Protein AF-A0A4Y7U485-F1 (afdb_monomer)

Structure (mmCIF, N/CA/C/O backbone):
data_AF-A0A4Y7U485-F1
#
_entry.id   AF-A0A4Y7U485-F1
#
loop_
_atom_site.group_PDB
_atom_site.id
_atom_site.type_symbol
_atom_site.label_atom_id
_atom_site.label_alt_id
_atom_site.label_comp_id
_atom_site.label_asym_id
_atom_site.label_entity_id
_atom_site.label_seq_id
_atom_site.pdbx_PDB_ins_code
_atom_site.Cartn_x
_atom_site.Cartn_y
_atom_site.Cartn_z
_atom_site.occupancy
_atom_site.B_iso_or_equiv
_atom_site.auth_seq_id
_atom_site.auth_comp_id
_atom_site.auth_asym_id
_atom_site.auth_atom_id
_atom_site.pdbx_PDB_model_num
ATOM 1 N N . MET A 1 1 ? 17.481 2.896 -7.750 1.00 50.72 1 MET A N 1
ATOM 2 C CA . MET A 1 1 ? 17.345 1.452 -7.486 1.00 50.72 1 MET A CA 1
ATOM 3 C C . MET A 1 1 ? 16.750 1.294 -6.091 1.00 50.72 1 MET A C 1
ATOM 5 O O . MET A 1 1 ? 17.497 1.375 -5.127 1.00 50.72 1 MET A O 1
ATOM 9 N N . PRO A 1 2 ? 15.416 1.215 -5.949 1.00 51.38 2 PRO A N 1
ATOM 10 C CA . PRO A 1 2 ? 14.796 0.965 -4.654 1.00 51.38 2 PRO A CA 1
ATOM 11 C C . PRO A 1 2 ? 15.076 -0.491 -4.263 1.00 51.38 2 PRO A C 1
ATOM 13 O O . PRO A 1 2 ? 14.424 -1.423 -4.734 1.00 51.38 2 PRO A O 1
ATOM 16 N N . GLU A 1 3 ? 16.125 -0.694 -3.474 1.00 57.03 3 GLU A N 1
ATOM 17 C CA . GLU A 1 3 ? 16.496 -2.001 -2.932 1.00 57.03 3 GLU A CA 1
ATOM 18 C C . GLU A 1 3 ? 15.659 -2.335 -1.682 1.00 57.03 3 GLU A C 1
ATOM 20 O O . GLU A 1 3 ? 14.831 -1.536 -1.241 1.00 57.03 3 GLU A O 1
ATOM 25 N N . GLY A 1 4 ? 15.861 -3.522 -1.094 1.00 60.41 4 GLY A N 1
ATOM 26 C CA . GLY A 1 4 ? 15.197 -3.955 0.150 1.00 60.41 4 GLY A CA 1
ATOM 27 C C . GLY A 1 4 ? 15.123 -2.881 1.257 1.00 60.41 4 GLY A C 1
ATOM 28 O O . GLY A 1 4 ? 14.046 -2.701 1.826 1.00 60.41 4 GLY A O 1
ATOM 29 N N . PRO A 1 5 ? 16.192 -2.102 1.519 1.00 69.56 5 PRO A N 1
ATOM 30 C CA . PRO A 1 5 ? 16.150 -0.987 2.467 1.00 69.56 5 PRO A CA 1
ATOM 31 C C . PRO A 1 5 ? 15.086 0.074 2.139 1.00 69.56 5 PRO A C 1
ATOM 33 O O . PRO A 1 5 ? 14.408 0.559 3.039 1.00 69.56 5 PRO A O 1
ATOM 36 N N . SER A 1 6 ? 14.857 0.388 0.859 1.00 80.69 6 SER A N 1
ATOM 37 C CA . SER A 1 6 ? 13.893 1.416 0.439 1.00 80.69 6 SER A CA 1
ATOM 38 C C . SER A 1 6 ? 12.440 1.020 0.707 1.00 80.69 6 SER A C 1
ATOM 40 O O . SER A 1 6 ? 11.631 1.869 1.066 1.00 80.69 6 SER A O 1
ATOM 42 N N . VAL A 1 7 ? 12.084 -0.264 0.568 1.00 89.69 7 VAL A N 1
ATOM 43 C CA . VAL A 1 7 ? 10.714 -0.714 0.886 1.00 89.69 7 VAL A CA 1
ATOM 44 C C . VAL A 1 7 ? 10.475 -0.826 2.392 1.00 89.69 7 VAL A C 1
ATOM 46 O O . VAL A 1 7 ? 9.340 -0.660 2.834 1.00 89.69 7 VAL A O 1
ATOM 49 N N . VAL A 1 8 ? 11.524 -1.077 3.185 1.00 92.25 8 VAL A N 1
ATOM 50 C CA . VAL A 1 8 ? 11.437 -1.037 4.654 1.00 92.25 8 VAL A CA 1
ATOM 51 C C . VAL A 1 8 ? 11.210 0.393 5.139 1.00 92.25 8 VAL A C 1
ATOM 53 O O . VAL A 1 8 ? 10.301 0.592 5.941 1.00 92.25 8 VAL A O 1
ATOM 56 N N . ILE A 1 9 ? 11.934 1.373 4.588 1.00 93.12 9 ILE A N 1
ATOM 57 C CA . ILE A 1 9 ? 11.717 2.801 4.880 1.00 93.12 9 ILE A CA 1
ATOM 58 C C . ILE A 1 9 ? 10.283 3.204 4.515 1.00 93.12 9 ILE A C 1
ATOM 60 O O . ILE A 1 9 ? 9.558 3.714 5.363 1.00 93.12 9 ILE A O 1
ATOM 64 N N . LEU A 1 10 ? 9.812 2.858 3.311 1.00 94.88 10 LEU A N 1
ATOM 65 C CA . LEU A 1 10 ? 8.421 3.105 2.911 1.00 94.88 10 LEU A CA 1
ATOM 66 C C . LEU A 1 10 ? 7.404 2.507 3.906 1.00 94.88 10 LEU A C 1
ATOM 68 O O . LEU A 1 10 ? 6.384 3.126 4.212 1.00 94.88 10 LEU A O 1
ATOM 72 N N . LYS A 1 11 ? 7.662 1.306 4.440 1.00 95.94 11 LYS A N 1
ATOM 73 C CA . LY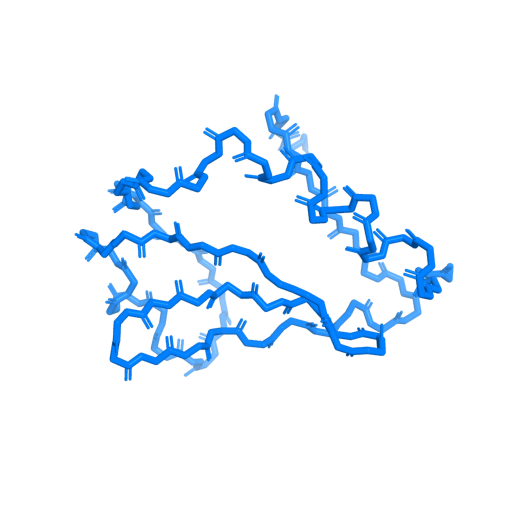S A 1 11 ? 6.817 0.702 5.483 1.00 95.94 11 LYS A CA 1
ATOM 74 C C . LYS A 1 11 ? 6.828 1.523 6.768 1.00 95.94 11 LYS A C 1
ATOM 76 O O . LYS A 1 11 ? 5.775 1.719 7.360 1.00 95.94 11 LYS A O 1
ATOM 81 N N . GLU A 1 12 ? 7.986 1.993 7.207 1.00 96.00 12 GLU A N 1
ATOM 82 C CA . GLU A 1 12 ? 8.108 2.825 8.408 1.00 96.00 12 GLU A CA 1
ATOM 83 C C . GLU A 1 12 ? 7.382 4.165 8.247 1.00 96.00 12 GLU A C 1
ATOM 85 O O . GLU A 1 12 ? 6.609 4.543 9.126 1.00 96.00 12 GLU A O 1
ATOM 90 N N . GLU A 1 13 ? 7.524 4.822 7.095 1.00 96.44 13 GLU A N 1
ATOM 91 C CA . GLU A 1 13 ? 6.828 6.077 6.783 1.00 96.44 13 GLU A CA 1
ATOM 92 C C . GLU A 1 13 ? 5.301 5.900 6.706 1.00 96.44 13 GLU A C 1
ATOM 94 O O . GLU A 1 13 ? 4.543 6.805 7.069 1.00 96.44 13 GLU A O 1
ATOM 99 N N . THR A 1 14 ? 4.829 4.724 6.272 1.00 97.25 14 THR A N 1
ATOM 100 C CA . THR A 1 14 ? 3.392 4.403 6.174 1.00 97.25 14 THR A CA 1
ATOM 101 C C . THR A 1 14 ? 2.768 3.905 7.481 1.00 97.25 14 THR A C 1
ATOM 103 O O . THR A 1 14 ? 1.560 4.090 7.641 1.00 97.25 14 THR A O 1
ATOM 106 N N . GLN A 1 15 ? 3.575 3.422 8.443 1.00 97.00 15 GLN A N 1
ATOM 107 C CA . GLN A 1 15 ? 3.465 3.757 9.877 1.00 97.00 15 GLN A CA 1
ATOM 108 C C . GLN A 1 15 ? 2.129 4.340 10.357 1.00 97.00 15 GLN A C 1
ATOM 110 O O . GLN A 1 15 ? 1.213 3.675 10.847 1.00 97.00 15 GLN A O 1
ATOM 115 N N . GLN A 1 16 ? 2.087 5.660 10.205 1.00 97.12 16 GLN A N 1
ATOM 116 C CA . GLN A 1 16 ? 1.062 6.585 10.671 1.00 97.12 16 GLN A CA 1
ATOM 117 C C . GLN A 1 16 ? -0.352 6.311 10.130 1.00 97.12 16 GLN A C 1
ATOM 119 O O . GLN A 1 16 ? -1.326 6.783 10.714 1.00 97.12 16 GLN A O 1
ATOM 124 N N . PHE A 1 17 ? -0.487 5.552 9.039 1.00 97.62 17 PHE A N 1
ATOM 125 C CA . PHE A 1 17 ? -1.780 5.225 8.433 1.00 97.62 17 PHE A CA 1
ATOM 126 C C . PHE A 1 17 ? -2.292 3.831 8.808 1.00 97.62 17 PHE A C 1
ATOM 128 O O . PHE A 1 17 ? -3.399 3.465 8.412 1.00 97.62 17 PHE A O 1
ATOM 135 N N . SER A 1 18 ? -1.520 3.027 9.545 1.00 97.75 18 SER A N 1
ATOM 136 C CA . SER A 1 18 ? -1.977 1.700 9.963 1.00 97.75 18 SER A CA 1
ATOM 137 C C . SER A 1 18 ? -3.212 1.814 10.860 1.00 97.75 18 SER A C 1
ATOM 139 O O . SER A 1 18 ? -3.235 2.601 11.804 1.00 97.75 18 SER A O 1
ATOM 141 N N . GLY A 1 19 ? -4.250 1.028 10.575 1.00 97.44 19 GLY A N 1
ATOM 142 C CA . GLY A 1 19 ? -5.529 1.103 11.288 1.00 97.44 19 GLY A CA 1
ATOM 143 C C . GLY A 1 19 ? -6.459 2.224 10.806 1.00 97.44 19 GLY A C 1
ATOM 144 O O . GLY A 1 19 ? -7.606 2.285 11.245 1.00 97.44 19 GLY A O 1
ATOM 145 N N . GLN A 1 20 ? -6.015 3.069 9.869 1.00 97.94 20 GLN A N 1
ATOM 146 C CA . GLN A 1 20 ? -6.839 4.130 9.292 1.00 97.94 20 GLN A CA 1
ATOM 147 C C . GLN A 1 20 ? -7.638 3.638 8.084 1.00 97.94 20 GLN A C 1
ATOM 149 O O . GLN A 1 20 ? -7.210 2.748 7.341 1.00 97.94 20 GLN A O 1
ATOM 154 N N . LYS A 1 21 ? -8.805 4.257 7.863 1.00 98.06 21 LYS A N 1
ATOM 155 C CA . LYS A 1 21 ? -9.642 3.993 6.688 1.00 98.06 21 LYS A CA 1
ATOM 156 C C . LYS A 1 21 ? -9.154 4.768 5.472 1.00 98.06 21 LYS A C 1
ATOM 158 O O . LYS A 1 21 ? -8.917 5.972 5.545 1.00 98.06 21 LYS A O 1
ATOM 163 N N . VAL A 1 22 ? -9.110 4.102 4.322 1.00 97.81 22 VAL A N 1
ATOM 164 C CA . VAL A 1 22 ? -8.819 4.761 3.044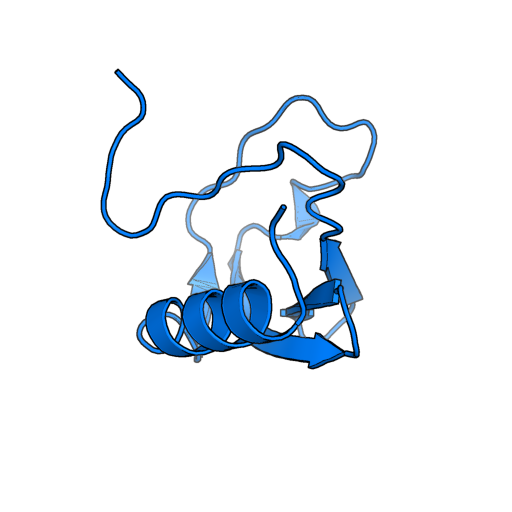 1.00 97.81 22 VAL A CA 1
ATOM 165 C C . VAL A 1 22 ? -10.037 5.566 2.585 1.00 97.81 22 VAL A C 1
ATOM 167 O O . VAL A 1 22 ? -11.081 5.000 2.265 1.00 97.81 22 VAL A O 1
ATOM 170 N N . ILE A 1 23 ? -9.915 6.893 2.532 1.00 98.06 23 ILE A N 1
ATOM 171 C CA . ILE A 1 23 ? -11.027 7.794 2.174 1.00 98.06 23 ILE A CA 1
ATOM 172 C C . ILE A 1 23 ? -11.143 8.061 0.667 1.00 98.06 23 ILE A C 1
ATOM 174 O O . ILE A 1 23 ? -12.233 8.341 0.163 1.00 98.06 23 ILE A O 1
ATOM 178 N N . SER A 1 24 ? -10.038 7.952 -0.068 1.00 96.81 24 SER A N 1
ATOM 179 C CA . SER A 1 24 ? -9.974 8.189 -1.508 1.00 96.81 24 SER A CA 1
ATOM 180 C C . SER A 1 24 ? -8.929 7.288 -2.157 1.00 96.81 24 SER A C 1
ATOM 182 O O . SER A 1 24 ? -7.960 6.871 -1.527 1.00 96.81 24 SER A O 1
ATOM 184 N N . VAL A 1 25 ? -9.154 6.966 -3.429 1.00 96.12 25 VAL A N 1
ATOM 185 C CA . VAL A 1 25 ? -8.233 6.182 -4.248 1.00 96.12 25 VAL A CA 1
ATOM 186 C C . VAL A 1 25 ? -8.345 6.656 -5.694 1.00 96.12 25 VAL A C 1
ATOM 188 O O . VAL A 1 25 ? -9.441 6.928 -6.188 1.00 96.12 25 VAL A O 1
ATOM 191 N N . SER A 1 26 ? -7.210 6.746 -6.374 1.00 94.88 26 SER A N 1
ATOM 192 C CA . SER A 1 26 ? -7.126 7.104 -7.787 1.00 94.88 26 SER A CA 1
ATOM 193 C C . SER A 1 26 ? -5.882 6.474 -8.415 1.00 94.88 26 SER A C 1
ATOM 195 O O . SER A 1 26 ? -4.950 6.073 -7.717 1.00 94.88 26 SER A O 1
ATOM 197 N N . GLY A 1 27 ? -5.881 6.338 -9.739 1.00 92.81 27 GLY A N 1
ATOM 198 C CA . GLY A 1 27 ? -4.791 5.720 -10.489 1.00 92.81 27 GLY A CA 1
ATOM 199 C C . GLY A 1 27 ? -5.254 5.225 -11.855 1.00 92.81 27 GLY A C 1
ATOM 200 O O . GLY A 1 27 ? -6.444 5.234 -12.154 1.00 92.81 27 GLY A O 1
ATOM 201 N N . ASN A 1 28 ? -4.304 4.790 -12.678 1.00 94.50 28 ASN A N 1
ATOM 202 C CA . ASN A 1 28 ? -4.521 4.337 -14.05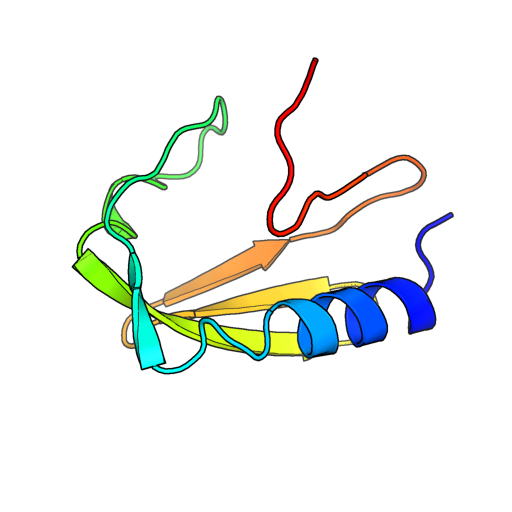7 1.00 94.50 28 ASN A CA 1
ATOM 203 C C . ASN A 1 28 ? -4.229 2.836 -14.249 1.00 94.50 28 ASN A C 1
ATOM 205 O O . ASN A 1 28 ? -3.924 2.393 -15.353 1.00 94.50 28 ASN A O 1
ATOM 209 N N . THR A 1 29 ? -4.270 2.056 -13.169 1.00 91.88 29 THR A N 1
ATOM 210 C CA . THR A 1 29 ? -4.025 0.610 -13.213 1.00 91.88 29 THR A CA 1
ATOM 211 C C . THR A 1 29 ? -5.259 -0.153 -13.697 1.00 91.88 29 THR A C 1
ATOM 213 O O . THR A 1 29 ? -6.387 0.266 -13.457 1.00 91.88 29 THR A O 1
ATOM 216 N N . ALA A 1 30 ? -5.040 -1.304 -14.336 1.00 92.44 30 ALA A N 1
ATOM 217 C CA . ALA A 1 30 ? -6.103 -2.238 -14.714 1.00 92.44 30 ALA A CA 1
ATOM 218 C C . ALA A 1 30 ? -6.666 -3.030 -13.515 1.00 92.44 30 ALA A C 1
ATOM 220 O O . ALA A 1 30 ? -7.688 -3.699 -13.635 1.00 92.44 30 ALA A O 1
ATOM 221 N N . VAL A 1 31 ? -5.988 -2.988 -12.364 1.00 91.12 31 VAL A N 1
ATOM 222 C CA . VAL A 1 31 ? -6.462 -3.617 -11.126 1.00 91.12 31 VAL A CA 1
ATOM 223 C C . VAL A 1 31 ? -7.632 -2.812 -10.565 1.00 91.12 31 VAL A C 1
ATOM 225 O O . VAL A 1 31 ? -7.563 -1.586 -10.506 1.00 91.12 31 VAL A O 1
ATOM 228 N N . ASP A 1 32 ? -8.673 -3.494 -10.083 1.00 91.75 32 ASP A N 1
ATOM 229 C CA . ASP A 1 32 ? -9.752 -2.847 -9.336 1.00 91.75 32 ASP A CA 1
ATOM 230 C C . ASP A 1 32 ? -9.217 -2.304 -8.004 1.00 91.75 32 ASP A C 1
ATOM 232 O O . ASP A 1 32 ? -9.160 -3.002 -6.993 1.00 91.75 32 ASP A O 1
ATOM 236 N N . ILE A 1 33 ? -8.776 -1.049 -8.023 1.00 94.44 33 ILE A N 1
ATOM 237 C CA . ILE A 1 33 ? -8.356 -0.320 -6.827 1.00 94.44 33 ILE A CA 1
ATOM 238 C C . ILE A 1 33 ? -9.550 0.291 -6.095 1.00 94.44 33 ILE A C 1
ATOM 240 O O . ILE A 1 33 ? -9.425 0.602 -4.915 1.0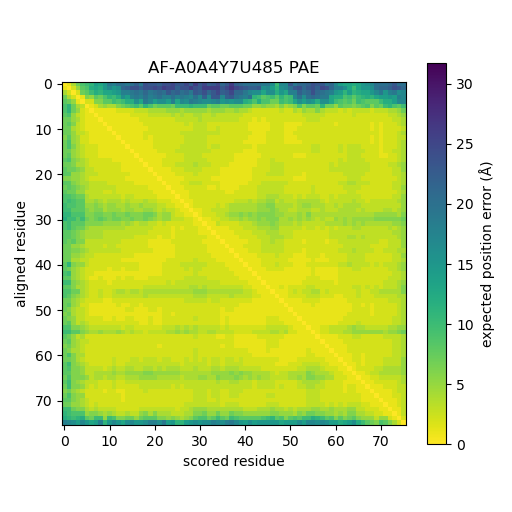0 94.44 33 ILE A O 1
ATOM 244 N N . GLN A 1 34 ? -10.714 0.445 -6.736 1.00 95.56 34 GLN A N 1
ATOM 245 C CA . GLN A 1 34 ? -11.859 1.128 -6.123 1.00 95.56 34 GLN A CA 1
ATOM 246 C C . GLN A 1 34 ? -12.388 0.367 -4.902 1.00 95.56 34 GLN A C 1
ATOM 248 O O . GLN A 1 34 ? -12.802 0.999 -3.927 1.00 95.56 34 GLN A O 1
ATOM 253 N N . ARG A 1 35 ? -12.250 -0.966 -4.878 1.00 95.19 35 ARG A N 1
ATOM 254 C CA . ARG A 1 35 ? -12.555 -1.802 -3.699 1.00 95.19 35 ARG A CA 1
ATOM 255 C C . ARG A 1 35 ? -11.739 -1.482 -2.434 1.00 95.19 35 ARG A C 1
ATOM 257 O O . ARG A 1 35 ? -12.089 -1.961 -1.358 1.00 95.19 35 ARG A O 1
ATOM 264 N N . ILE A 1 36 ? -10.648 -0.716 -2.544 1.00 96.69 36 ILE A N 1
ATOM 265 C CA . ILE A 1 36 ? -9.827 -0.268 -1.405 1.00 96.69 36 ILE A CA 1
ATOM 266 C C . ILE A 1 36 ? -10.561 0.786 -0.569 1.00 96.69 36 ILE A C 1
ATOM 268 O O . ILE A 1 36 ? -10.360 0.871 0.644 1.00 96.69 36 ILE A O 1
ATOM 272 N N . LYS A 1 37 ? -11.409 1.609 -1.196 1.00 97.38 37 LYS A N 1
ATOM 273 C CA . LYS A 1 37 ? -12.075 2.718 -0.512 1.00 97.38 37 LYS A CA 1
ATOM 274 C C . LYS A 1 37 ? -12.928 2.203 0.654 1.00 97.38 37 LYS A C 1
ATOM 276 O O . LYS A 1 37 ? -13.701 1.261 0.517 1.00 97.38 37 LYS A O 1
ATOM 281 N N . GLY A 1 38 ? -12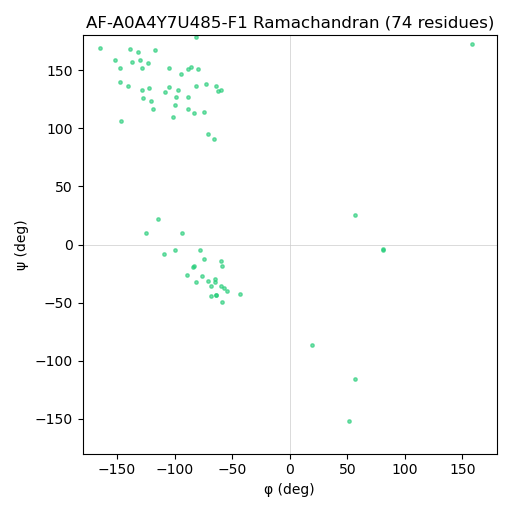.791 2.844 1.811 1.00 97.69 38 GLY A N 1
ATOM 282 C CA . GLY A 1 38 ? -13.494 2.499 3.047 1.00 97.69 38 GLY A CA 1
ATOM 283 C C . GLY A 1 38 ? -12.879 1.343 3.843 1.00 97.69 38 GLY A C 1
ATOM 284 O O . GLY A 1 38 ? -13.352 1.075 4.951 1.00 97.69 38 GLY A O 1
ATOM 285 N N . LYS A 1 39 ? -11.832 0.687 3.327 1.00 98.06 39 LYS A N 1
ATOM 286 C CA . LYS A 1 39 ? -11.114 -0.393 4.016 1.00 98.06 39 LYS A CA 1
ATOM 287 C C . LYS A 1 39 ? -10.029 0.156 4.938 1.00 98.06 39 LYS A C 1
ATOM 289 O O . LYS A 1 39 ? -9.484 1.234 4.695 1.00 98.06 39 LYS A O 1
ATOM 294 N N . THR A 1 40 ? -9.712 -0.607 5.978 1.00 98.31 40 THR A N 1
ATOM 295 C CA . THR A 1 40 ? -8.638 -0.298 6.925 1.00 98.31 40 THR A CA 1
ATOM 296 C C . THR A 1 40 ? -7.317 -0.871 6.429 1.00 98.31 40 THR A C 1
ATOM 298 O O . THR A 1 40 ? -7.245 -2.059 6.124 1.00 98.31 40 THR A O 1
ATOM 301 N N . ALA A 1 41 ? -6.282 -0.037 6.341 1.00 97.88 41 ALA A N 1
ATOM 302 C CA . ALA A 1 41 ? -4.977 -0.452 5.835 1.00 97.88 41 ALA A CA 1
ATOM 303 C C . ALA A 1 41 ? -4.021 -0.879 6.959 1.00 97.88 41 ALA A C 1
ATOM 305 O O . ALA A 1 41 ? -4.005 -0.302 8.047 1.00 97.88 41 ALA A O 1
ATOM 306 N N . SER A 1 42 ? -3.166 -1.853 6.662 1.00 98.12 42 SER A N 1
ATOM 307 C CA . SER A 1 42 ? -1.934 -2.140 7.404 1.00 98.12 42 SER A CA 1
ATOM 308 C C . SER A 1 42 ? -0.797 -2.415 6.419 1.00 98.12 42 SER A C 1
ATOM 310 O O . SER A 1 42 ? -1.051 -2.775 5.270 1.00 98.12 42 SER A O 1
ATOM 312 N N . PHE A 1 43 ? 0.457 -2.236 6.836 1.00 98.00 43 PHE A N 1
ATOM 313 C CA . PHE A 1 43 ? 1.594 -2.245 5.911 1.00 98.00 43 PHE A CA 1
ATOM 314 C C . PHE A 1 43 ? 2.635 -3.297 6.281 1.00 98.00 43 PHE A C 1
ATOM 316 O O . PHE A 1 43 ? 3.013 -3.457 7.444 1.00 98.00 43 PHE A O 1
ATOM 323 N N . LYS A 1 44 ? 3.107 -4.034 5.275 1.00 97.06 44 LYS A N 1
ATOM 324 C CA . LYS A 1 44 ? 4.152 -5.059 5.410 1.00 97.06 44 LYS A CA 1
ATOM 325 C C . LYS A 1 44 ? 5.126 -4.983 4.239 1.00 97.06 44 LYS A C 1
ATOM 327 O O . LYS A 1 44 ? 4.863 -4.349 3.221 1.00 97.06 44 LYS A O 1
ATOM 332 N N . THR A 1 45 ? 6.246 -5.681 4.368 1.00 96.12 45 THR A N 1
ATOM 333 C CA . THR A 1 45 ? 7.208 -5.879 3.282 1.00 96.12 45 THR A CA 1
ATOM 334 C C . THR A 1 45 ? 7.523 -7.355 3.119 1.00 96.12 45 THR A C 1
ATOM 336 O O . THR A 1 45 ? 7.447 -8.132 4.071 1.00 96.12 45 THR A O 1
ATOM 339 N N . TRP A 1 46 ? 7.874 -7.747 1.897 1.00 94.06 46 TRP A N 1
ATOM 340 C CA . TRP A 1 46 ? 8.385 -9.082 1.601 1.00 94.06 46 TRP A CA 1
ATOM 341 C C . TRP A 1 46 ? 9.415 -9.005 0.474 1.00 94.06 46 TRP A C 1
ATOM 343 O O . TRP A 1 46 ? 9.075 -8.769 -0.688 1.00 94.06 46 TRP A O 1
ATOM 353 N N . GLY A 1 47 ? 10.695 -9.153 0.822 1.00 91.25 47 GLY A N 1
ATOM 354 C CA . GLY A 1 47 ? 11.799 -8.933 -0.111 1.00 91.25 47 GLY A CA 1
ATOM 355 C C . GLY A 1 47 ? 11.744 -7.525 -0.711 1.00 91.25 47 GLY A C 1
ATOM 356 O O . GLY A 1 47 ? 11.848 -6.536 0.003 1.00 91.25 47 GLY A O 1
ATOM 357 N N . LYS A 1 48 ? 11.534 -7.445 -2.028 1.00 91.12 48 LYS A N 1
ATOM 358 C CA . LYS A 1 48 ? 11.422 -6.195 -2.805 1.00 91.12 48 LYS A CA 1
ATOM 359 C C . LYS A 1 48 ? 9.983 -5.689 -2.983 1.00 91.12 48 LYS A C 1
ATOM 361 O O . LYS A 1 48 ? 9.731 -4.828 -3.826 1.00 91.12 48 LYS A O 1
ATOM 366 N N . HIS A 1 49 ? 9.028 -6.278 -2.269 1.00 94.62 49 HIS A N 1
ATOM 367 C CA . HIS A 1 49 ? 7.617 -5.929 -2.362 1.00 94.62 49 HIS A CA 1
ATOM 368 C C . HIS A 1 49 ? 7.164 -5.125 -1.152 1.00 94.62 49 HIS A C 1
ATOM 370 O O . HIS A 1 49 ? 7.435 -5.500 -0.009 1.00 94.62 49 HIS A O 1
ATOM 376 N N . PHE A 1 50 ? 6.407 -4.070 -1.428 1.00 96.62 50 PHE A N 1
ATOM 377 C CA . PHE A 1 50 ? 5.623 -3.351 -0.436 1.00 96.62 50 PHE A CA 1
ATOM 378 C C . PHE A 1 50 ? 4.181 -3.862 -0.477 1.00 96.62 50 PHE A C 1
ATOM 380 O O . PHE A 1 50 ? 3.619 -4.053 -1.559 1.00 96.62 50 PHE A O 1
ATOM 387 N N . LEU A 1 51 ? 3.604 -4.144 0.685 1.00 97.44 51 LEU A N 1
ATOM 388 C CA . LEU A 1 51 ? 2.291 -4.764 0.821 1.00 97.44 51 LEU A CA 1
ATOM 389 C C . LEU A 1 51 ? 1.370 -3.831 1.602 1.00 97.44 51 LEU A C 1
ATOM 391 O O . LEU A 1 51 ? 1.670 -3.491 2.746 1.00 97.44 51 LEU A O 1
ATOM 395 N N . ILE A 1 52 ? 0.239 -3.475 0.995 1.00 97.56 52 ILE A N 1
ATOM 396 C CA . ILE A 1 52 ? -0.882 -2.827 1.679 1.00 97.56 52 ILE A CA 1
ATOM 397 C C . ILE A 1 52 ? -1.935 -3.903 1.930 1.00 97.56 52 ILE A C 1
ATOM 399 O O . ILE A 1 52 ? -2.541 -4.426 0.992 1.00 97.56 52 ILE A O 1
ATOM 403 N N . CYS A 1 53 ? -2.105 -4.267 3.189 1.00 98.06 53 CYS A N 1
ATOM 404 C CA . CYS A 1 53 ? -2.943 -5.365 3.638 1.00 98.06 53 CYS A CA 1
ATOM 405 C C . CYS A 1 53 ? -4.301 -4.833 4.110 1.00 98.06 53 CYS A C 1
ATOM 407 O O . CYS A 1 53 ? -4.359 -3.969 4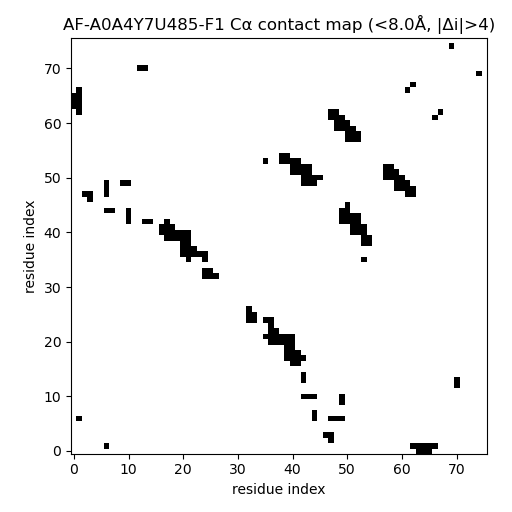.988 1.00 98.06 53 CYS A O 1
ATOM 409 N N . PHE A 1 54 ? -5.365 -5.399 3.551 1.00 97.31 54 PHE A N 1
ATOM 410 C CA . PHE A 1 54 ? -6.759 -5.224 3.953 1.00 97.31 54 PHE A CA 1
ATOM 411 C C . PHE A 1 54 ? -7.316 -6.578 4.416 1.00 97.31 54 PHE A C 1
ATOM 413 O O . PHE A 1 54 ? -6.706 -7.617 4.157 1.00 97.31 54 PHE A O 1
ATOM 420 N N . ASP A 1 55 ? -8.480 -6.583 5.066 1.00 94.94 55 ASP A N 1
ATOM 421 C CA . ASP A 1 55 ? -9.063 -7.809 5.639 1.00 94.94 55 ASP A CA 1
ATOM 422 C C . ASP A 1 55 ? -9.326 -8.904 4.589 1.00 94.94 55 ASP A C 1
ATOM 424 O O . ASP A 1 55 ? -9.157 -10.089 4.864 1.00 94.94 55 ASP A O 1
ATOM 428 N N . ASP A 1 56 ? -9.724 -8.514 3.375 1.00 95.62 56 ASP A N 1
ATOM 429 C CA . ASP A 1 56 ? -10.144 -9.424 2.304 1.00 95.62 56 ASP A CA 1
ATOM 430 C C . ASP A 1 56 ? -9.152 -9.531 1.133 1.00 95.62 56 ASP A C 1
ATOM 432 O O . ASP A 1 56 ? -9.348 -10.349 0.233 1.00 95.62 56 ASP A O 1
ATOM 436 N N . PHE A 1 57 ? -8.102 -8.704 1.092 1.00 96.62 57 PHE A N 1
ATOM 437 C CA . PHE A 1 57 ? -7.086 -8.744 0.034 1.00 96.62 57 PHE A CA 1
ATOM 438 C C . PHE A 1 57 ? -5.818 -7.971 0.405 1.00 96.62 57 PHE A C 1
ATOM 440 O O . PHE A 1 57 ? -5.768 -7.203 1.357 1.00 96.62 57 PHE A O 1
ATOM 447 N N . THR A 1 58 ? -4.764 -8.146 -0.391 1.00 97.25 58 THR A N 1
ATOM 448 C CA . THR A 1 58 ? -3.524 -7.374 -0.269 1.00 97.25 58 THR A CA 1
ATOM 449 C C . THR A 1 58 ? -3.151 -6.774 -1.614 1.00 97.25 58 THR A C 1
ATOM 451 O O . THR A 1 58 ? -3.128 -7.467 -2.632 1.00 97.25 58 THR A O 1
ATOM 454 N N . VAL A 1 59 ? -2.814 -5.487 -1.612 1.00 96.00 59 VAL A N 1
ATOM 455 C CA . VAL A 1 59 ? -2.210 -4.815 -2.761 1.00 96.00 59 VAL A CA 1
ATOM 456 C C . VAL A 1 59 ? -0.702 -4.971 -2.654 1.00 96.00 59 VAL A C 1
ATOM 458 O O . VAL A 1 59 ? -0.076 -4.486 -1.712 1.00 96.00 59 VAL A O 1
ATOM 461 N N . LYS A 1 60 ? -0.115 -5.663 -3.628 1.00 95.25 60 LYS A N 1
ATOM 462 C CA . LYS A 1 60 ? 1.330 -5.868 -3.725 1.00 95.25 60 LYS A CA 1
ATOM 463 C C . LYS A 1 60 ? 1.923 -4.884 -4.723 1.00 95.25 60 LYS A C 1
ATOM 465 O O . LYS A 1 60 ? 1.588 -4.924 -5.904 1.00 95.25 60 LYS A O 1
ATOM 470 N N . ILE A 1 61 ? 2.846 -4.055 -4.257 1.00 94.44 61 ILE A N 1
ATOM 471 C CA . ILE A 1 61 ? 3.536 -3.046 -5.059 1.00 94.44 61 ILE A CA 1
ATOM 472 C C . ILE A 1 61 ? 4.986 -3.490 -5.267 1.00 94.44 61 ILE A C 1
ATOM 474 O O . ILE A 1 61 ? 5.682 -3.892 -4.331 1.00 94.44 61 ILE A O 1
ATOM 478 N N . HIS A 1 62 ? 5.443 -3.434 -6.518 1.00 92.06 62 HIS A N 1
ATOM 479 C CA . HIS A 1 62 ? 6.839 -3.632 -6.898 1.00 92.06 62 HIS A CA 1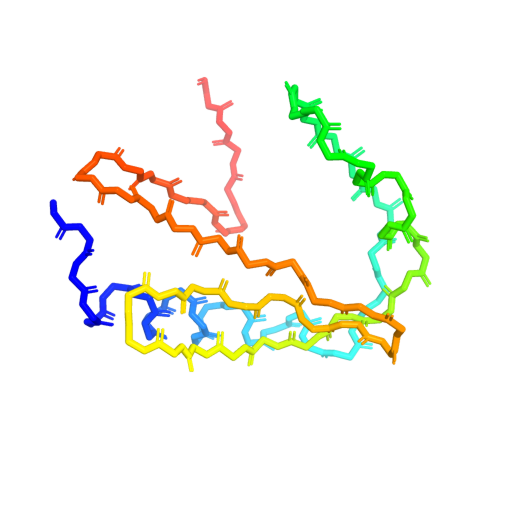
ATOM 480 C C . HIS A 1 62 ? 7.349 -2.353 -7.560 1.00 92.06 62 HIS A C 1
ATOM 482 O O . HIS A 1 62 ? 6.829 -1.955 -8.597 1.00 92.06 62 HIS A O 1
ATOM 488 N N . LEU A 1 63 ? 8.340 -1.696 -6.953 1.00 90.38 63 LEU A N 1
ATOM 489 C CA . LEU A 1 63 ? 8.828 -0.390 -7.416 1.00 90.38 63 LEU A CA 1
ATOM 490 C C . LEU A 1 63 ? 9.753 -0.475 -8.644 1.00 90.38 63 LEU A C 1
ATOM 492 O O . LEU A 1 63 ? 10.132 0.557 -9.183 1.00 90.38 63 LEU A O 1
ATOM 496 N N . LEU A 1 64 ? 10.112 -1.670 -9.132 1.00 89.50 64 LEU A N 1
ATOM 497 C CA . LEU A 1 64 ? 11.039 -1.830 -10.266 1.00 89.50 64 LEU A CA 1
ATOM 498 C C . LEU A 1 64 ? 12.352 -1.035 -10.049 1.00 89.50 64 LEU A C 1
ATOM 500 O O . LEU A 1 64 ? 12.792 -0.870 -8.917 1.00 89.50 64 LEU A O 1
ATOM 504 N N . MET A 1 65 ? 13.026 -0.593 -11.116 1.00 87.06 65 MET A N 1
ATOM 505 C CA . MET A 1 65 ? 14.302 0.138 -11.015 1.00 87.06 65 MET A CA 1
ATOM 506 C C . MET A 1 65 ? 14.137 1.638 -10.712 1.00 87.06 65 MET A C 1
ATOM 508 O O . MET A 1 65 ? 14.990 2.213 -10.029 1.00 87.06 65 MET A O 1
ATOM 512 N N . PHE A 1 66 ? 13.049 2.251 -11.196 1.00 86.25 66 PHE A N 1
ATOM 513 C CA . PHE A 1 66 ? 12.811 3.706 -11.185 1.00 86.25 66 PHE A CA 1
ATOM 514 C C . PHE A 1 66 ? 11.495 4.116 -10.512 1.00 86.25 66 PHE A C 1
ATOM 516 O O . PHE A 1 66 ? 11.072 5.267 -10.619 1.00 86.25 66 PHE A O 1
ATOM 523 N N . GLY A 1 67 ? 10.809 3.189 -9.846 1.00 89.31 67 GLY A N 1
ATOM 524 C CA . GLY A 1 67 ? 9.605 3.516 -9.097 1.00 89.31 67 GLY A CA 1
ATOM 525 C C . GLY A 1 67 ? 9.930 4.451 -7.946 1.00 89.31 67 GLY A C 1
ATOM 526 O O . GLY A 1 67 ? 10.911 4.275 -7.225 1.00 89.3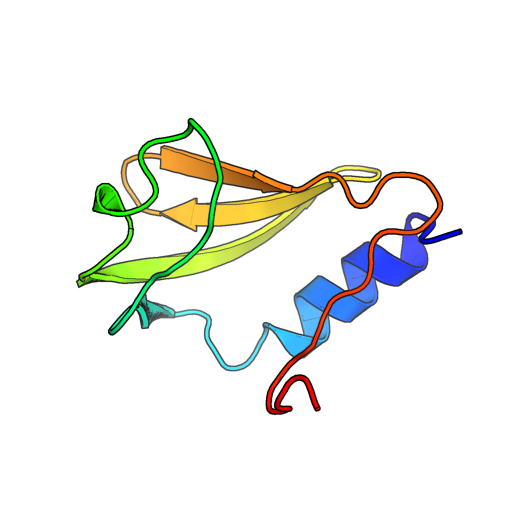1 67 GLY A O 1
ATOM 527 N N . THR A 1 68 ? 9.074 5.449 -7.792 1.00 90.44 68 THR A N 1
ATOM 528 C CA . THR A 1 68 ? 9.136 6.442 -6.726 1.00 90.44 68 THR A CA 1
ATOM 529 C C . THR A 1 68 ? 7.819 6.430 -5.967 1.00 90.44 68 THR A C 1
ATOM 531 O O . THR A 1 68 ? 6.784 6.016 -6.496 1.00 90.44 68 THR A O 1
ATOM 534 N N . TYR A 1 69 ? 7.861 6.871 -4.719 1.00 93.38 69 TYR A N 1
ATOM 535 C CA . TYR A 1 69 ? 6.693 7.034 -3.868 1.00 93.38 69 TYR A CA 1
ATOM 536 C C . TYR A 1 69 ? 6.745 8.415 -3.212 1.00 93.38 69 TYR A C 1
ATOM 538 O O . TYR A 1 69 ? 7.770 9.090 -3.265 1.00 93.38 69 TYR A O 1
ATOM 546 N N . ARG A 1 70 ? 5.620 8.843 -2.642 1.00 93.56 70 ARG A N 1
ATOM 547 C CA . ARG A 1 70 ? 5.478 10.091 -1.884 1.00 93.56 70 ARG A CA 1
ATOM 548 C C . ARG A 1 70 ? 4.574 9.818 -0.694 1.00 93.56 70 ARG A C 1
ATOM 550 O O . ARG A 1 70 ? 3.545 9.164 -0.872 1.00 93.56 70 ARG A O 1
ATOM 557 N N . ILE A 1 71 ? 4.942 10.317 0.479 1.00 95.00 71 ILE A N 1
ATOM 558 C CA . ILE A 1 71 ? 4.150 10.224 1.709 1.00 95.00 71 ILE A CA 1
ATOM 559 C C . ILE A 1 71 ? 4.015 11.635 2.269 1.00 95.00 71 ILE A C 1
ATOM 561 O O . ILE A 1 71 ? 5.014 12.314 2.445 1.00 95.00 71 ILE A O 1
ATOM 565 N N . ASN A 1 72 ? 2.784 12.085 2.529 1.00 94.81 72 ASN A N 1
ATOM 566 C CA . ASN A 1 72 ? 2.497 13.458 2.971 1.00 94.81 72 ASN A CA 1
ATOM 567 C C . ASN A 1 72 ? 3.003 14.563 2.015 1.00 94.81 72 ASN A C 1
ATOM 569 O O . ASN A 1 72 ? 3.183 15.705 2.424 1.00 94.81 72 ASN A O 1
ATOM 573 N N . GLU A 1 73 ? 3.157 14.249 0.726 1.00 93.62 73 GLU A N 1
ATOM 574 C CA . GLU A 1 73 ? 3.608 15.178 -0.316 1.00 93.62 73 GLU A CA 1
ATOM 575 C C . GLU A 1 73 ? 2.674 15.143 -1.533 1.00 93.62 73 GLU A C 1
ATOM 577 O O . GLU A 1 73 ? 1.953 14.166 -1.767 1.00 93.62 73 GLU A O 1
ATOM 582 N N . ARG A 1 74 ? 2.701 16.203 -2.347 1.00 90.12 74 ARG A N 1
ATOM 583 C CA . ARG A 1 74 ? 1.974 16.273 -3.623 1.00 90.12 74 ARG A CA 1
ATOM 584 C C . ARG A 1 74 ? 2.936 16.097 -4.793 1.00 90.12 74 ARG A C 1
ATOM 586 O O . ARG A 1 74 ? 4.119 16.400 -4.695 1.00 90.12 74 ARG A O 1
ATOM 593 N N . LYS A 1 75 ? 2.421 15.570 -5.902 1.00 81.88 75 LYS A N 1
ATOM 594 C CA . LYS A 1 75 ? 3.147 15.544 -7.172 1.00 81.88 75 LYS A CA 1
ATOM 595 C C . LYS A 1 75 ? 2.946 16.908 -7.836 1.00 81.88 75 LYS A C 1
ATOM 597 O O . LYS A 1 75 ? 1.805 17.235 -8.152 1.00 81.88 75 LYS A O 1
ATOM 602 N N . GLU A 1 76 ? 4.019 17.685 -7.950 1.00 71.19 76 GLU A N 1
ATOM 603 C CA . GLU A 1 76 ? 4.078 18.867 -8.821 1.00 71.19 76 GLU A CA 1
ATOM 604 C C . GLU A 1 76 ? 3.993 18.464 -10.299 1.00 71.19 76 GLU A C 1
ATOM 606 O O . GLU A 1 76 ? 4.482 17.355 -10.645 1.00 71.19 76 GLU A O 1
#

Sequence (76 aa):
MPEGPSVVILKEETQQFSGQKVISVSGNTAVDIQRIKGKTASFKTWGKHFLICFDDFTVKIHLLMFGTYRINERKE

Foldseek 3Di:
DCFQVNLVVVLVLCVVQAQHAAQDDDDDDPDPPVVSHRFGWHWDDDGQWTWTDTPVDIDIDHQPPPRDDDHPDDDD

Organism: NCBI:txid2133765

Secondary structure (DSSP, 8-state):
---HHHHHHHHHHHGGGTT-B--------SS--GGGTTPBPEEEEETTEEEEE-SS-EEEEE-TTT----SS----

Radius of gyration: 12.37 Å; Cα contacts (8 Å, |Δi|>4): 101; chains: 1; bounding box: 31×28×26 Å

Nearest PDB structures (foldseek):
  4ovh-assembly1_A  TM=5.599E-01  e=5.173E+00  Escherichia coli str. K-12 substr. MC4100
  3fvc-assembly1_A  TM=5.299E-01  e=5.900E+00  Human herpesvirus 4 strain B95-8
  4tsz-assembly3_F  TM=5.373E-01  e=8.195E+00  Pseudomonas aeruginosa
  5agu-assembly1_B  TM=5.530E-01  e=8.195E+00  Mycobacterium tuberculosis H37Rv

Solvent-accessible surface area (backbone atoms only — not comparable to full-atom values): 4831 Å² tot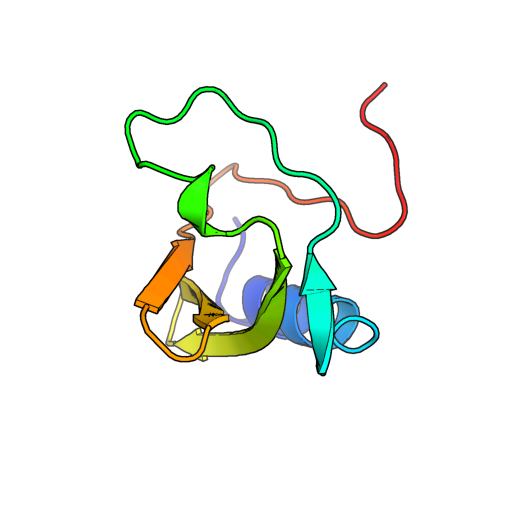al; per-residue (Å²): 107,62,48,52,70,50,42,52,50,52,39,59,71,46,51,87,48,49,76,37,62,34,86,73,80,84,81,90,66,92,64,84,57,70,79,49,49,71,36,47,36,37,71,46,68,58,76,71,29,36,34,45,37,41,99,89,51,69,52,78,43,70,49,63,63,79,54,81,86,77,78,101,64,80,88,130

pLDDT: mean 91.76, std 10.18, range [50.72, 98.31]

InterPro domains:
  IPR012319 Formamidopyrimidine-DNA glycosylase, catalytic domain [PS51068] (2-76)
  IPR035937 Formamidopyrimidine-DNA glycosylase, N-terminal [G3DSA:3.20.190.10] (3-76)
  IPR035937 Formamidopyrimidine-DNA glycosylase, N-terminal [SSF81624] (2-74)

Mean predicted aligned error: 3.8 Å